Protein AF-A0A958T3B4-F1 (afdb_monomer)

Radius of gyration: 17.64 Å; Cα contacts (8 Å, |Δi|>4): 161; chains: 1; bounding box: 42×28×46 Å

Nearest PDB structures (foldseek):
  5lkz-assembly1_A  TM=3.189E-01  e=5.034E+00  Homo sapiens
  8ham-assembly1_K  TM=3.414E-01  e=8.462E+00  Homo sapiens
  6gyr-assembly1_C-2  TM=3.351E-01  e=8.965E+00  Homo sapiens

Secondary structure (DSSP, 8-state):
----EEEEEEEETT-EEEPP-STTHHHHGGGTSS-SSEEE--EEEEEEEETTT--EEEEEEE--SS-TT--EEE-TTT-GGG--S----EETTEETTHHHHHH-

Mean predicted aligned error: 4.42 Å

pLDDT: mean 92.38, std 4.84, range [61.72, 97.94]

Structure (mmCIF, N/CA/C/O backbone):
data_AF-A0A958T3B4-F1
#
_entry.id   AF-A0A958T3B4-F1
#
loop_
_atom_site.group_PDB
_atom_site.id
_atom_site.type_symbol
_atom_site.label_atom_id
_atom_site.label_alt_id
_atom_site.label_comp_id
_atom_site.label_asym_id
_atom_site.label_entity_id
_atom_site.label_seq_id
_atom_site.pdbx_PDB_ins_code
_atom_site.Cartn_x
_atom_site.Cartn_y
_atom_site.Cartn_z
_atom_site.occupancy
_atom_site.B_iso_or_equiv
_atom_site.auth_seq_id
_atom_site.auth_comp_id
_atom_site.auth_asym_id
_atom_site.auth_atom_id
_atom_site.pdbx_PDB_model_num
ATOM 1 N N . MET A 1 1 ? -12.052 -18.131 15.755 1.00 61.72 1 MET A N 1
ATOM 2 C CA . MET A 1 1 ? -11.225 -16.903 15.765 1.00 61.72 1 MET A CA 1
ATOM 3 C C . MET A 1 1 ? -12.097 -15.756 15.284 1.00 61.72 1 MET A C 1
ATOM 5 O O . MET A 1 1 ? -12.763 -15.930 14.270 1.00 61.72 1 MET A O 1
ATOM 9 N N . ASN A 1 2 ? -12.150 -14.638 16.010 1.00 83.81 2 ASN A N 1
ATOM 10 C CA . ASN A 1 2 ? -12.914 -13.464 15.578 1.00 83.81 2 ASN A CA 1
ATOM 11 C C . ASN A 1 2 ? -12.119 -12.697 14.517 1.00 83.81 2 ASN A C 1
ATOM 13 O O . ASN A 1 2 ? -10.912 -12.522 14.660 1.00 83.81 2 ASN A O 1
ATOM 17 N N . ASN A 1 3 ? -12.787 -12.243 13.458 1.00 87.75 3 ASN A N 1
ATOM 18 C CA . ASN A 1 3 ? -12.158 -11.413 12.437 1.00 87.75 3 ASN A CA 1
ATOM 19 C C . ASN A 1 3 ? -12.047 -9.966 12.952 1.00 87.75 3 ASN A C 1
ATOM 21 O O . ASN A 1 3 ? -13.048 -9.245 12.950 1.00 87.75 3 ASN A O 1
ATOM 25 N N . THR A 1 4 ? -10.843 -9.555 13.352 1.00 93.75 4 THR A N 1
ATOM 26 C CA . THR A 1 4 ? -10.540 -8.255 13.976 1.00 93.75 4 THR A CA 1
ATOM 27 C C . THR A 1 4 ? -10.130 -7.153 12.997 1.00 93.75 4 THR A C 1
ATOM 29 O O . THR A 1 4 ? -10.052 -6.000 13.409 1.00 93.75 4 THR A O 1
ATOM 32 N N . GLY A 1 5 ? -9.908 -7.463 11.715 1.00 94.56 5 GLY A N 1
ATOM 33 C CA . GLY A 1 5 ? -9.339 -6.513 10.754 1.00 94.56 5 GLY A CA 1
ATOM 34 C C . GLY A 1 5 ? -10.028 -6.507 9.391 1.00 94.56 5 GLY A C 1
ATOM 35 O O . GLY A 1 5 ? -10.725 -7.449 9.012 1.00 94.56 5 GLY A O 1
ATOM 36 N N . ILE A 1 6 ? -9.850 -5.422 8.649 1.00 95.81 6 ILE A N 1
ATOM 37 C CA . ILE A 1 6 ? -10.228 -5.301 7.238 1.00 95.81 6 ILE A CA 1
ATOM 38 C C . ILE A 1 6 ? -8.956 -4.980 6.454 1.00 95.81 6 ILE A C 1
ATOM 40 O O . ILE A 1 6 ? -8.131 -4.200 6.918 1.00 95.81 6 ILE A O 1
ATOM 44 N N . ILE A 1 7 ? -8.794 -5.583 5.277 1.00 96.44 7 ILE A N 1
ATOM 45 C CA . ILE A 1 7 ? -7.728 -5.228 4.337 1.00 96.44 7 ILE A CA 1
ATOM 46 C C . ILE A 1 7 ? -8.384 -4.562 3.136 1.00 96.44 7 ILE A C 1
ATOM 48 O O . ILE A 1 7 ? -9.203 -5.181 2.457 1.00 96.44 7 ILE A O 1
ATOM 52 N N . LEU A 1 8 ? -8.018 -3.313 2.875 1.00 96.06 8 LEU A N 1
ATOM 53 C CA . LEU A 1 8 ? -8.379 -2.605 1.658 1.00 96.06 8 LEU A CA 1
ATOM 54 C C . LEU A 1 8 ? -7.218 -2.715 0.666 1.00 96.06 8 LEU A C 1
ATOM 56 O O . LEU A 1 8 ? -6.129 -2.197 0.906 1.00 96.06 8 LEU A O 1
ATOM 60 N N . THR A 1 9 ? -7.447 -3.417 -0.441 1.00 96.69 9 THR A N 1
ATOM 61 C CA . THR A 1 9 ? -6.465 -3.574 -1.519 1.00 96.69 9 THR A CA 1
ATOM 62 C C . THR A 1 9 ? -6.558 -2.400 -2.486 1.00 96.69 9 THR A C 1
ATOM 64 O O . THR A 1 9 ? -7.603 -2.195 -3.106 1.00 96.69 9 THR A O 1
ATOM 67 N N . LEU A 1 10 ? -5.467 -1.661 -2.647 1.00 96.00 10 LEU A N 1
ATOM 68 C CA . LEU A 1 10 ? -5.346 -0.552 -3.586 1.00 96.00 10 LEU A CA 1
ATOM 69 C C . LEU A 1 10 ? -4.489 -0.979 -4.778 1.00 96.00 10 LEU A C 1
ATOM 71 O O . LEU A 1 10 ? -3.452 -1.625 -4.612 1.00 96.00 10 LEU A O 1
ATOM 75 N N . ALA A 1 11 ? -4.915 -0.601 -5.980 1.00 95.75 11 ALA A N 1
ATOM 76 C CA . ALA A 1 11 ? -4.191 -0.866 -7.214 1.00 95.75 11 ALA A CA 1
ATOM 77 C C . ALA A 1 11 ? -4.105 0.405 -8.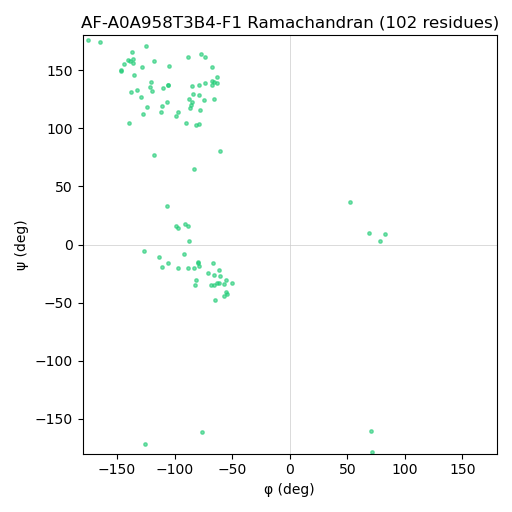060 1.00 95.75 11 ALA A C 1
ATOM 79 O O . ALA A 1 11 ? -5.105 1.078 -8.303 1.00 95.75 11 ALA A O 1
ATOM 80 N N . TYR A 1 12 ? -2.905 0.686 -8.553 1.00 94.69 12 TYR A N 1
ATOM 81 C CA . TYR A 1 12 ? -2.588 1.808 -9.428 1.00 94.69 12 TYR A CA 1
ATOM 82 C C . TYR A 1 12 ? -2.092 1.243 -10.766 1.00 94.69 12 TYR A C 1
ATOM 84 O O . TYR A 1 12 ? -0.885 1.185 -10.995 1.00 94.69 12 TYR A O 1
ATOM 92 N N . PRO A 1 13 ? -2.985 0.745 -11.642 1.00 93.44 13 PRO A N 1
ATOM 93 C CA . PRO A 1 13 ? -2.601 -0.030 -12.830 1.00 93.44 13 PRO A CA 1
ATOM 94 C C . PRO A 1 13 ? -1.819 0.785 -13.870 1.00 93.44 13 PRO A C 1
ATOM 96 O O . PRO A 1 13 ? -1.009 0.236 -14.616 1.00 93.44 13 PRO A O 1
ATOM 99 N N . GLU A 1 14 ? -2.022 2.101 -13.897 1.00 92.81 14 GLU A N 1
ATOM 100 C CA . GLU A 1 14 ? -1.394 3.000 -14.869 1.00 92.81 14 GLU A CA 1
ATOM 101 C C . GLU A 1 14 ? -0.011 3.515 -14.436 1.00 92.81 14 GLU A C 1
ATOM 103 O O . GLU A 1 14 ? 0.614 4.292 -15.158 1.00 92.81 14 GLU A O 1
ATOM 108 N N . THR A 1 15 ? 0.512 3.063 -13.292 1.00 92.56 15 THR A N 1
ATOM 109 C CA . THR A 1 15 ? 1.835 3.481 -12.815 1.00 92.56 15 THR A CA 1
ATOM 110 C C . THR A 1 15 ? 2.944 2.994 -13.749 1.00 92.56 15 THR A C 1
ATOM 112 O O . THR A 1 15 ? 3.090 1.799 -14.039 1.00 92.56 15 THR A O 1
ATOM 115 N N . ILE A 1 16 ? 3.757 3.949 -14.203 1.00 91.50 16 ILE A N 1
ATOM 116 C CA . ILE A 1 16 ? 4.971 3.708 -14.978 1.00 91.50 16 ILE A CA 1
ATOM 117 C C . ILE A 1 16 ? 6.127 3.502 -14.002 1.00 91.50 16 ILE A C 1
ATOM 119 O O . ILE A 1 16 ? 6.409 4.359 -13.168 1.00 91.50 16 ILE A O 1
ATOM 123 N N . VAL A 1 17 ? 6.818 2.375 -14.137 1.00 89.56 17 VAL A N 1
ATOM 124 C CA . VAL A 1 17 ? 7.964 2.002 -13.304 1.00 89.56 17 VAL A CA 1
ATOM 125 C C . VAL A 1 17 ? 9.221 1.876 -14.154 1.00 89.56 17 VAL A C 1
ATOM 127 O O . VAL A 1 17 ? 9.152 1.657 -15.367 1.00 89.56 17 VAL A O 1
ATOM 130 N N . MET A 1 18 ? 10.385 1.990 -13.517 1.00 88.56 18 MET A N 1
ATOM 131 C CA . MET A 1 18 ? 11.649 1.673 -14.175 1.00 88.56 18 MET A CA 1
ATOM 132 C C . MET A 1 18 ? 11.735 0.176 -14.455 1.00 88.56 18 MET A C 1
ATOM 134 O O . MET A 1 18 ? 11.337 -0.648 -13.630 1.00 88.56 18 MET A O 1
ATOM 138 N N . VAL A 1 19 ? 12.273 -0.173 -15.622 1.00 87.62 19 VAL A N 1
ATOM 139 C CA . VAL A 1 19 ? 12.588 -1.569 -15.928 1.00 87.62 19 VAL A CA 1
ATOM 140 C C . VAL A 1 19 ? 13.646 -2.072 -14.949 1.00 87.62 19 VAL A C 1
ATOM 142 O O . VAL A 1 19 ? 14.543 -1.329 -14.543 1.00 87.62 19 VAL A O 1
ATOM 145 N N . ALA A 1 20 ? 13.546 -3.335 -14.560 1.00 83.75 20 ALA A N 1
ATOM 146 C CA . ALA A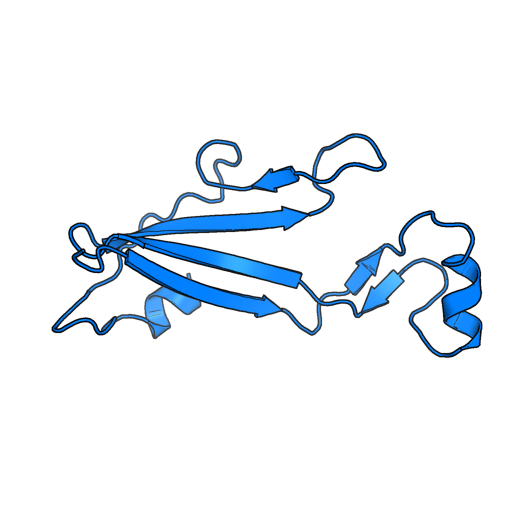 1 20 ? 14.534 -3.930 -13.680 1.00 83.75 20 ALA A CA 1
ATOM 147 C C . ALA A 1 20 ? 15.826 -4.276 -14.466 1.00 83.75 20 ALA A C 1
ATOM 149 O O . ALA A 1 20 ? 15.860 -4.191 -15.698 1.00 83.75 20 ALA A O 1
ATOM 150 N N . LYS A 1 21 ? 16.942 -4.517 -13.766 1.00 84.12 21 LYS A N 1
ATOM 151 C CA . LYS A 1 21 ? 18.290 -4.625 -14.372 1.00 84.12 21 LYS A CA 1
ATOM 152 C C . LYS A 1 21 ? 18.658 -6.042 -14.829 1.00 84.12 21 LYS A C 1
ATOM 154 O O . LYS A 1 21 ? 19.828 -6.339 -15.055 1.00 84.12 21 LYS A O 1
ATOM 159 N N . GLU A 1 22 ? 17.684 -6.932 -14.954 1.00 86.19 22 GLU A N 1
ATOM 160 C CA . GLU A 1 22 ? 17.894 -8.302 -15.405 1.00 86.19 22 GLU A CA 1
ATOM 161 C C . GLU A 1 22 ? 18.320 -8.333 -16.876 1.00 86.19 22 GLU A C 1
ATOM 163 O O . GLU A 1 22 ? 17.948 -7.479 -17.681 1.00 86.19 22 GLU A O 1
ATOM 168 N N . TRP A 1 23 ? 19.067 -9.370 -17.254 1.00 89.75 23 TRP A N 1
ATOM 169 C CA . TRP A 1 23 ? 19.612 -9.517 -18.606 1.00 89.75 23 TRP A CA 1
ATOM 170 C C . TRP A 1 23 ? 18.537 -9.465 -19.706 1.00 89.75 23 TRP A C 1
ATOM 172 O O . TRP A 1 23 ? 18.824 -9.008 -20.808 1.00 89.75 23 TRP A O 1
ATOM 182 N N . TYR A 1 24 ? 17.306 -9.908 -19.419 1.00 89.31 24 TYR A N 1
ATOM 183 C CA . TYR A 1 24 ? 16.206 -9.954 -20.386 1.00 89.31 24 TYR A CA 1
ATOM 184 C C . TYR A 1 24 ? 15.469 -8.613 -20.540 1.00 89.31 24 TYR A C 1
ATOM 186 O O . TYR A 1 24 ? 14.811 -8.379 -21.554 1.00 89.31 24 TYR A O 1
ATOM 194 N N . SER A 1 25 ? 15.582 -7.718 -19.557 1.00 88.75 25 SER A N 1
ATOM 195 C CA . SER A 1 25 ? 14.823 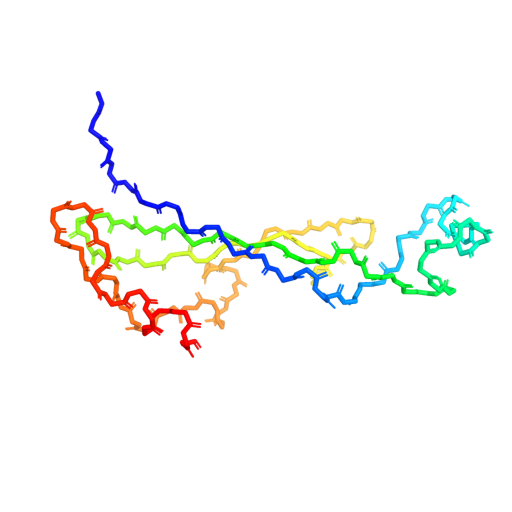-6.467 -19.475 1.00 88.75 25 SER A CA 1
ATOM 196 C C . SER A 1 25 ? 15.006 -5.548 -20.702 1.00 88.75 25 SER A C 1
ATOM 198 O O . SER A 1 25 ? 14.000 -5.125 -21.282 1.00 88.75 25 SER A O 1
ATOM 200 N N . PRO A 1 26 ? 16.232 -5.335 -21.237 1.00 89.38 26 PRO A N 1
ATOM 201 C CA . PRO A 1 26 ? 16.429 -4.556 -22.465 1.00 89.38 26 PRO A CA 1
ATOM 202 C C . PRO A 1 26 ? 15.750 -5.145 -23.709 1.00 89.38 26 PRO A C 1
ATOM 204 O O . PRO A 1 26 ? 15.514 -4.416 -24.680 1.00 89.38 26 PRO A O 1
ATOM 207 N N . TYR A 1 27 ? 15.455 -6.450 -23.700 1.00 92.56 27 TYR A N 1
ATOM 208 C CA . TYR A 1 27 ? 14.841 -7.152 -24.823 1.00 92.56 27 TYR A CA 1
ATOM 209 C C . TYR A 1 27 ? 13.308 -7.106 -24.793 1.00 92.56 27 TYR A C 1
ATOM 211 O O . TYR A 1 27 ? 12.678 -7.235 -25.843 1.00 92.56 27 TYR A O 1
ATOM 219 N N . MET A 1 28 ? 12.697 -6.846 -23.630 1.00 91.62 28 MET A N 1
ATOM 220 C CA . MET A 1 28 ? 11.236 -6.817 -23.454 1.00 91.62 28 MET A CA 1
ATOM 221 C C . MET A 1 28 ? 10.538 -5.816 -24.388 1.00 91.62 28 MET A C 1
ATOM 223 O O . MET A 1 28 ? 9.461 -6.091 -24.920 1.00 91.62 28 MET A O 1
ATOM 227 N N . ARG A 1 29 ? 11.195 -4.691 -24.690 1.00 91.88 29 ARG A N 1
ATOM 228 C CA . ARG A 1 29 ? 10.679 -3.688 -25.635 1.00 91.88 29 ARG A CA 1
ATOM 229 C C . ARG A 1 29 ? 10.473 -4.227 -27.056 1.00 91.88 29 ARG A C 1
ATOM 231 O O . ARG A 1 29 ? 9.630 -3.702 -27.775 1.00 91.88 29 ARG A O 1
ATOM 238 N N . TYR A 1 30 ? 11.230 -5.248 -27.474 1.00 94.31 30 TYR A N 1
ATOM 239 C CA . TYR A 1 30 ? 11.118 -5.833 -28.816 1.00 94.31 30 TYR A CA 1
ATOM 240 C C . TYR A 1 30 ? 9.931 -6.792 -28.947 1.00 94.31 30 TYR A C 1
ATOM 242 O O . TYR A 1 30 ? 9.480 -7.036 -30.060 1.00 94.31 30 TYR A O 1
ATOM 250 N N . VAL A 1 31 ? 9.386 -7.279 -27.827 1.00 93.81 31 VAL A N 1
ATOM 251 C CA . VAL A 1 31 ? 8.142 -8.069 -27.783 1.00 93.81 31 VAL A CA 1
ATOM 252 C C . VAL A 1 31 ? 6.924 -7.219 -27.394 1.00 93.81 31 VAL A C 1
ATOM 254 O O . VAL A 1 31 ? 5.880 -7.747 -27.029 1.00 93.81 31 VAL A O 1
ATOM 257 N N . GLY A 1 32 ? 7.050 -5.889 -27.463 1.00 91.00 32 GLY A N 1
ATOM 258 C CA . GLY A 1 32 ? 5.955 -4.950 -27.203 1.00 91.00 32 GLY A CA 1
ATOM 259 C C . GLY A 1 32 ? 5.712 -4.624 -25.727 1.00 91.00 32 GLY A C 1
ATOM 260 O O . GLY A 1 32 ? 4.733 -3.947 -25.418 1.00 91.00 32 GLY A O 1
ATOM 261 N N . ILE A 1 33 ? 6.590 -5.052 -24.812 1.00 90.75 33 ILE A N 1
ATOM 262 C CA . ILE A 1 33 ? 6.450 -4.769 -23.379 1.00 90.75 33 ILE A CA 1
ATOM 263 C C . ILE A 1 33 ? 7.346 -3.588 -22.994 1.00 90.75 33 ILE A C 1
ATOM 265 O O . ILE A 1 33 ? 8.572 -3.690 -22.957 1.00 90.75 33 ILE A O 1
ATOM 269 N N . GLY A 1 34 ? 6.716 -2.459 -22.668 1.00 89.25 34 GLY A N 1
ATOM 270 C CA . GLY A 1 34 ? 7.404 -1.267 -22.176 1.00 89.25 34 GLY A CA 1
ATOM 271 C C . GLY A 1 34 ? 8.252 -0.538 -23.224 1.00 89.25 34 GLY A C 1
ATOM 272 O O . GLY A 1 34 ? 8.055 -0.644 -24.435 1.00 89.25 34 GLY A O 1
ATOM 273 N N . LYS A 1 35 ? 9.179 0.282 -22.734 1.00 89.56 35 LYS A N 1
ATOM 274 C CA . LYS A 1 35 ? 10.139 1.086 -23.501 1.00 89.56 35 LYS A CA 1
ATOM 275 C C . LYS A 1 35 ? 11.557 0.777 -23.015 1.00 89.56 35 LYS A C 1
ATOM 277 O O . LYS A 1 35 ? 11.777 -0.142 -22.241 1.00 89.56 35 LYS A O 1
ATOM 282 N N . LYS A 1 36 ? 12.547 1.550 -23.480 1.00 88.62 36 LYS A N 1
ATOM 283 C CA . LYS A 1 36 ? 13.970 1.319 -23.171 1.00 88.62 36 LYS A CA 1
ATOM 284 C C . LYS A 1 36 ? 14.267 1.246 -21.664 1.00 88.62 36 LYS A C 1
ATOM 286 O O . LYS A 1 36 ? 15.038 0.388 -21.268 1.00 88.62 36 LYS A O 1
ATOM 291 N N . ASN A 1 37 ? 13.674 2.138 -20.866 1.00 88.75 37 ASN A N 1
ATOM 292 C CA . ASN A 1 37 ? 14.004 2.292 -19.442 1.00 88.75 37 ASN A CA 1
ATOM 293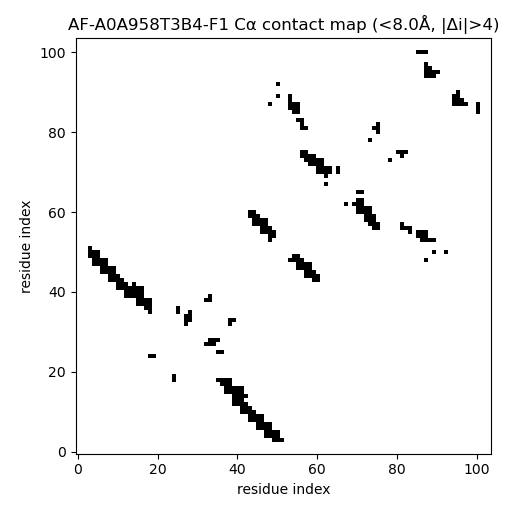 C C . ASN A 1 37 ? 12.785 2.201 -18.509 1.00 88.75 37 ASN A C 1
ATOM 295 O O . ASN A 1 37 ? 12.943 2.263 -17.295 1.00 88.75 37 ASN A O 1
ATOM 299 N N . TYR A 1 38 ? 11.571 2.109 -19.050 1.00 90.94 38 TYR A N 1
ATOM 300 C CA . TYR A 1 38 ? 10.345 2.155 -18.259 1.00 90.94 38 TYR A CA 1
ATOM 301 C C . TYR A 1 38 ? 9.258 1.275 -18.870 1.00 90.94 38 TYR A C 1
ATOM 303 O O . TYR A 1 38 ? 9.203 1.107 -20.090 1.00 90.94 38 TYR A O 1
ATOM 311 N N . LEU A 1 39 ? 8.379 0.736 -18.031 1.00 91.81 39 LEU A N 1
ATOM 312 C CA . LEU A 1 39 ? 7.182 0.019 -18.456 1.00 91.81 39 LEU A CA 1
ATOM 313 C C . LEU A 1 39 ? 5.989 0.384 -17.572 1.00 91.81 39 LEU A C 1
ATOM 315 O O . LEU A 1 39 ? 6.156 0.810 -16.433 1.00 91.81 39 LEU A O 1
ATOM 319 N N . ARG A 1 40 ? 4.778 0.190 -18.091 1.00 92.00 40 ARG A N 1
ATOM 320 C CA . ARG A 1 40 ? 3.565 0.228 -17.274 1.00 92.00 40 ARG A CA 1
ATOM 321 C C . ARG A 1 40 ? 3.418 -1.130 -16.588 1.00 92.00 40 ARG A C 1
ATOM 323 O O . ARG A 1 40 ? 3.047 -2.095 -17.250 1.00 92.00 40 ARG A O 1
ATOM 330 N N . ALA A 1 41 ? 3.763 -1.198 -15.305 1.00 90.44 41 ALA A N 1
ATOM 331 C CA . ALA A 1 41 ? 3.628 -2.409 -14.482 1.00 90.44 41 ALA A CA 1
ATOM 332 C C . ALA A 1 41 ? 2.584 -2.253 -13.369 1.00 90.44 41 ALA A C 1
ATOM 334 O O . ALA A 1 41 ? 2.221 -3.233 -12.724 1.00 90.44 41 ALA A O 1
ATOM 335 N N . GLY A 1 42 ? 2.111 -1.025 -13.153 1.00 94.06 42 GLY A N 1
ATOM 336 C CA . GLY A 1 42 ? 1.254 -0.685 -12.038 1.00 94.06 42 GLY A CA 1
ATOM 337 C C . GLY A 1 42 ? 1.987 -0.684 -10.694 1.00 94.06 42 GLY A C 1
ATOM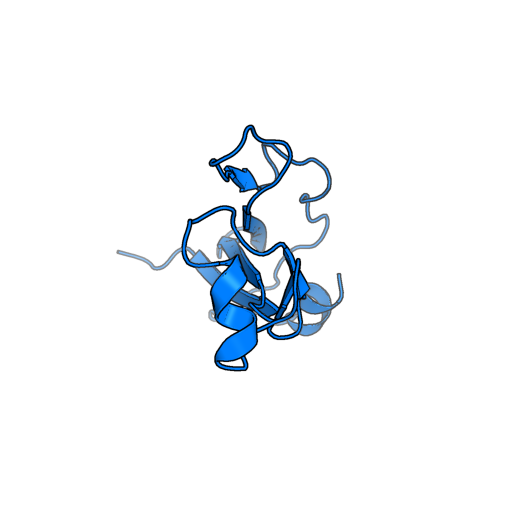 338 O O . GLY A 1 42 ? 3.197 -0.893 -10.611 1.00 94.06 42 GLY A O 1
ATOM 339 N N . HIS A 1 43 ? 1.231 -0.408 -9.638 1.00 95.00 43 HIS A N 1
ATOM 340 C CA . HIS A 1 43 ? 1.662 -0.518 -8.245 1.00 95.00 43 HIS A CA 1
ATOM 341 C C . HIS A 1 43 ? 0.495 -1.009 -7.393 1.00 95.00 43 HIS A C 1
ATOM 343 O O . HIS A 1 43 ? -0.664 -0.820 -7.770 1.00 95.00 43 HIS A O 1
ATOM 349 N N . ALA A 1 44 ? 0.787 -1.628 -6.257 1.00 95.94 44 ALA A N 1
ATOM 350 C CA . ALA A 1 44 ? -0.229 -2.111 -5.335 1.00 95.94 44 ALA A CA 1
ATOM 351 C C . ALA A 1 44 ? 0.137 -1.748 -3.900 1.00 95.94 44 ALA A C 1
ATOM 353 O O . ALA A 1 44 ? 1.309 -1.754 -3.523 1.00 95.94 44 ALA A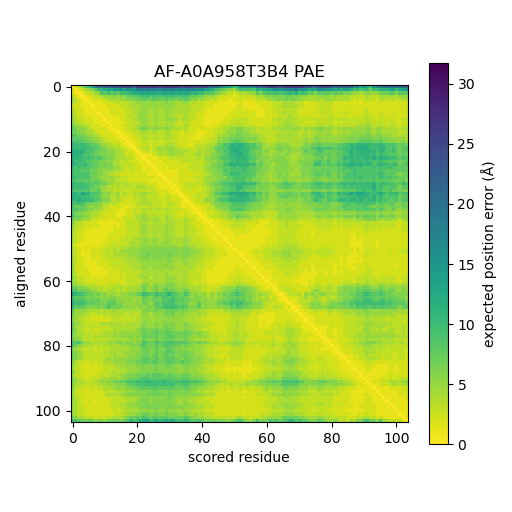 O 1
ATOM 354 N N . ALA A 1 45 ? -0.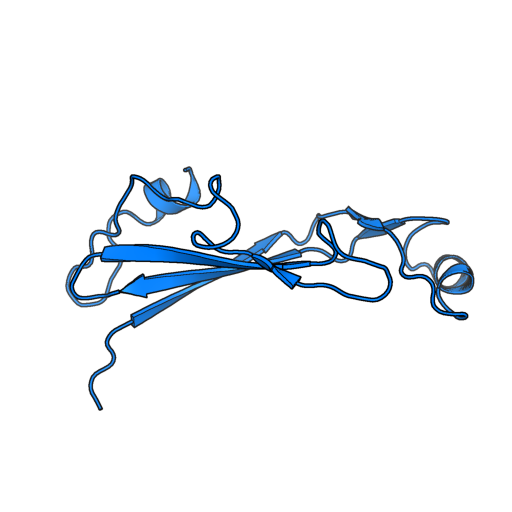890 -1.471 -3.109 1.00 96.44 45 ALA A N 1
ATOM 355 C CA . ALA A 1 45 ? -0.766 -1.182 -1.695 1.00 96.44 45 ALA A CA 1
ATOM 356 C C . ALA A 1 45 ? -1.906 -1.831 -0.915 1.00 96.44 45 ALA A C 1
ATOM 358 O O . ALA A 1 45 ? -2.962 -2.155 -1.462 1.00 96.44 45 ALA A O 1
ATOM 359 N N . LEU A 1 46 ? -1.685 -2.024 0.374 1.00 97.56 46 LEU A N 1
ATOM 360 C CA . LEU A 1 46 ? -2.650 -2.566 1.312 1.00 97.56 46 LEU A CA 1
ATOM 361 C C . LEU A 1 46 ? -2.863 -1.550 2.421 1.00 97.56 46 LEU A C 1
ATOM 363 O O . LEU A 1 46 ? -1.902 -1.022 2.969 1.00 97.56 46 LEU A O 1
ATOM 367 N N . VAL A 1 47 ? -4.118 -1.324 2.785 1.00 97.12 47 VAL A N 1
ATOM 368 C CA . VAL A 1 47 ? -4.459 -0.597 4.005 1.00 97.12 47 VAL A CA 1
ATOM 369 C C . VAL A 1 47 ? -5.094 -1.578 4.977 1.00 97.12 47 VAL A C 1
ATOM 371 O O . VAL A 1 47 ? -6.161 -2.133 4.708 1.00 97.12 47 VAL A O 1
ATOM 374 N N . LEU A 1 48 ? -4.409 -1.824 6.089 1.00 96.62 48 LEU A N 1
ATOM 375 C CA . LEU A 1 48 ? -4.912 -2.615 7.203 1.00 96.62 48 LEU A CA 1
ATOM 376 C C . LEU A 1 48 ? -5.750 -1.707 8.097 1.00 96.62 48 LEU A C 1
ATOM 378 O O . LEU A 1 48 ? -5.313 -0.621 8.466 1.00 96.62 48 LEU A O 1
ATOM 382 N N . ILE A 1 49 ? -6.961 -2.142 8.427 1.00 97.06 49 ILE A N 1
ATOM 383 C CA . ILE A 1 49 ? -7.898 -1.376 9.243 1.00 97.06 49 ILE A CA 1
ATOM 384 C C . ILE A 1 49 ? -8.300 -2.221 10.444 1.00 97.06 49 ILE A C 1
ATOM 386 O O . ILE A 1 49 ? -8.905 -3.287 10.295 1.00 97.06 49 ILE A O 1
ATOM 390 N N . ASP A 1 50 ? -7.992 -1.732 11.638 1.00 96.25 50 ASP A N 1
ATOM 391 C CA . ASP A 1 50 ? -8.423 -2.351 12.888 1.00 96.25 50 ASP A CA 1
ATOM 392 C C . ASP A 1 50 ? -9.918 -2.072 13.128 1.00 96.25 50 ASP A C 1
ATOM 394 O O . ASP A 1 50 ? -10.357 -0.919 13.149 1.00 96.25 50 ASP A O 1
ATOM 398 N N . LYS A 1 51 ? -10.729 -3.124 13.312 1.00 95.44 51 LYS A N 1
ATOM 399 C CA . LYS A 1 51 ? -12.190 -2.974 13.443 1.00 95.44 51 LYS A CA 1
ATOM 400 C C . LYS A 1 51 ? -12.639 -2.334 14.752 1.00 95.44 51 LYS A C 1
ATOM 402 O O . LYS A 1 51 ? -13.745 -1.804 14.797 1.00 95.44 51 LYS A O 1
ATOM 407 N N . ALA A 1 52 ? -11.838 -2.431 15.811 1.00 94.31 52 ALA A N 1
ATOM 408 C CA . ALA A 1 52 ? -12.194 -1.907 17.124 1.00 94.31 52 ALA A CA 1
ATOM 409 C C . ALA A 1 52 ? -11.897 -0.405 17.230 1.00 94.31 52 ALA A C 1
ATOM 411 O O . ALA A 1 52 ? -12.631 0.331 17.885 1.00 94.31 52 ALA A O 1
ATOM 412 N N . THR A 1 53 ? -10.827 0.048 16.581 1.00 96.06 53 THR A N 1
ATOM 413 C CA . THR A 1 53 ? -10.298 1.410 16.716 1.00 96.06 53 THR A CA 1
ATOM 414 C C . THR A 1 53 ? -10.484 2.271 15.468 1.00 96.06 53 THR A C 1
ATOM 416 O O . THR A 1 53 ? -10.384 3.497 15.565 1.00 96.06 53 THR A O 1
ATOM 419 N N . GLY A 1 54 ? -10.721 1.653 14.306 1.00 96.38 54 GLY A N 1
ATOM 420 C CA . GLY A 1 54 ? -10.780 2.323 13.007 1.00 96.38 54 GLY A CA 1
ATOM 421 C C . GLY A 1 54 ? -9.427 2.852 12.520 1.00 96.38 54 GLY A C 1
ATOM 422 O O . GLY A 1 54 ? -9.392 3.623 11.562 1.00 96.38 54 GLY A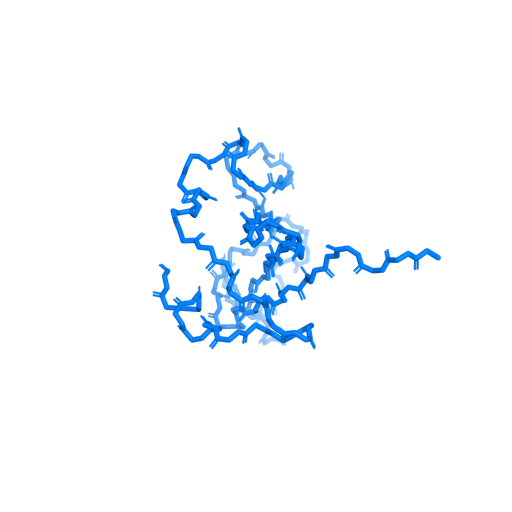 O 1
ATOM 423 N N . VAL A 1 55 ? -8.321 2.499 13.185 1.00 97.00 55 VAL A N 1
ATOM 424 C CA . VAL A 1 55 ? -6.967 2.923 12.799 1.00 97.00 55 VAL A CA 1
ATOM 425 C C . VAL A 1 55 ? -6.580 2.276 11.473 1.00 97.00 55 VAL A C 1
ATOM 427 O O . VAL A 1 55 ? -6.837 1.089 11.271 1.00 97.00 55 VAL A O 1
ATOM 430 N N . LEU A 1 56 ? -5.964 3.069 10.593 1.00 97.12 56 LEU A N 1
ATOM 431 C CA . LEU A 1 56 ? -5.467 2.641 9.290 1.00 97.12 56 LEU A CA 1
ATOM 432 C C . LEU A 1 56 ? -3.940 2.536 9.302 1.00 97.12 56 LEU A C 1
ATOM 434 O O . LEU A 1 56 ? -3.255 3.443 9.780 1.00 97.12 56 LEU A O 1
ATOM 438 N N . GLU A 1 57 ? -3.417 1.470 8.707 1.00 96.06 57 GLU A N 1
ATOM 439 C CA . GLU A 1 57 ? -1.992 1.270 8.458 1.00 96.06 57 GLU A CA 1
ATOM 440 C C . GLU A 1 57 ? -1.780 0.944 6.980 1.00 96.06 57 GLU A C 1
ATOM 442 O O . GLU A 1 57 ? -2.220 -0.094 6.485 1.00 96.06 57 GLU A O 1
ATOM 447 N N . TYR A 1 58 ? -1.138 1.860 6.254 1.00 96.81 58 TYR A N 1
ATOM 448 C CA . TYR A 1 58 ? -0.789 1.654 4.852 1.00 96.81 58 TYR A CA 1
ATOM 449 C C . TYR A 1 58 ? 0.533 0.911 4.736 1.00 96.81 58 TYR A C 1
ATOM 451 O O . TYR A 1 58 ? 1.518 1.267 5.389 1.00 96.81 58 TYR A O 1
ATOM 459 N N . HIS A 1 59 ? 0.559 -0.056 3.828 1.00 96.75 59 HIS A N 1
ATOM 460 C CA . HIS A 1 59 ? 1.738 -0.810 3.461 1.00 96.75 59 HIS A CA 1
ATOM 461 C C . HIS A 1 59 ? 1.817 -1.006 1.956 1.00 96.75 59 HIS A C 1
ATOM 463 O O . HIS A 1 59 ? 0.883 -1.492 1.321 1.00 96.75 59 HIS A O 1
ATOM 469 N N . ASP A 1 60 ? 2.977 -0.712 1.388 1.00 95.94 60 ASP A N 1
ATOM 470 C CA . ASP A 1 60 ? 3.326 -1.140 0.043 1.00 95.94 60 ASP A CA 1
ATOM 471 C C . ASP A 1 60 ? 4.767 -1.634 -0.011 1.00 95.94 60 ASP A C 1
ATOM 473 O O . ASP A 1 60 ? 5.549 -1.446 0.923 1.00 95.94 60 ASP A O 1
ATOM 477 N N . PHE A 1 61 ? 5.106 -2.325 -1.095 1.00 94.94 61 PHE A N 1
ATOM 478 C CA . PHE A 1 61 ? 6.454 -2.815 -1.333 1.00 94.94 61 PHE A CA 1
ATOM 479 C C . PHE A 1 61 ? 6.991 -2.218 -2.623 1.00 94.94 61 PHE A C 1
ATOM 481 O O . PHE A 1 61 ? 6.333 -2.259 -3.661 1.00 94.94 61 PHE A O 1
ATOM 488 N N . GLY A 1 62 ? 8.213 -1.702 -2.575 1.00 91.25 62 GLY A N 1
ATOM 489 C CA . GLY A 1 62 ? 8.825 -1.092 -3.742 1.00 91.25 62 GLY A CA 1
ATOM 490 C C . GLY A 1 62 ? 10.323 -0.887 -3.600 1.00 91.25 62 GLY A C 1
ATOM 491 O O . GLY A 1 62 ? 10.924 -1.114 -2.547 1.00 91.25 62 GLY A O 1
ATOM 492 N N . ARG A 1 63 ? 10.933 -0.433 -4.695 1.00 87.81 63 ARG A N 1
ATOM 493 C CA . ARG A 1 63 ? 12.347 -0.041 -4.768 1.00 87.81 63 ARG A CA 1
ATOM 494 C C . ARG A 1 63 ? 12.508 1.394 -4.262 1.00 87.81 63 ARG A C 1
ATOM 496 O O . ARG A 1 63 ? 12.787 2.308 -5.033 1.00 87.81 63 ARG A O 1
ATOM 503 N N . TYR A 1 64 ? 12.227 1.592 -2.978 1.00 87.69 64 TYR A N 1
ATOM 504 C CA . TYR A 1 64 ? 12.398 2.878 -2.300 1.00 87.69 64 TYR A CA 1
ATOM 505 C C . TYR A 1 64 ? 13.877 3.133 -1.996 1.00 87.69 64 TYR A C 1
ATOM 507 O O . TYR A 1 64 ? 14.727 2.524 -2.633 1.00 87.69 64 TYR A O 1
ATOM 515 N N . ILE A 1 65 ? 14.209 4.041 -1.070 1.00 86.81 65 ILE A N 1
ATOM 516 C CA . ILE A 1 65 ? 15.596 4.365 -0.679 1.00 86.81 65 ILE A CA 1
ATOM 517 C C . ILE A 1 65 ? 16.294 3.107 -0.109 1.00 86.81 65 ILE A C 1
ATOM 519 O O . ILE A 1 65 ? 16.348 2.895 1.098 1.00 86.81 65 ILE A O 1
ATOM 523 N N . THR A 1 66 ? 16.764 2.234 -0.999 1.00 88.31 66 THR A N 1
ATOM 524 C CA . THR A 1 66 ? 17.342 0.909 -0.752 1.00 88.31 66 THR A CA 1
ATOM 525 C C . THR A 1 66 ? 18.422 0.641 -1.793 1.00 88.31 66 THR A C 1
ATOM 527 O O . THR A 1 66 ? 18.308 1.091 -2.934 1.00 88.31 66 THR A O 1
ATOM 530 N N . SER A 1 67 ? 19.454 -0.123 -1.437 1.00 88.44 67 SER A N 1
ATOM 531 C CA . SER A 1 67 ? 20.461 -0.561 -2.406 1.00 88.44 67 SER A CA 1
ATOM 532 C C . SER A 1 67 ? 19.848 -1.498 -3.443 1.00 88.44 67 SER A C 1
ATOM 534 O O . SER A 1 67 ? 19.058 -2.383 -3.111 1.00 88.44 67 SER A O 1
ATOM 536 N N . GLU A 1 68 ? 20.236 -1.344 -4.706 1.00 82.12 68 GLU A N 1
ATOM 537 C CA . GLU A 1 68 ? 19.906 -2.349 -5.712 1.00 82.12 68 GLU A CA 1
ATOM 538 C C . GLU A 1 68 ? 20.576 -3.690 -5.356 1.00 82.12 68 GLU A C 1
ATOM 540 O O . GLU A 1 68 ? 21.735 -3.692 -4.932 1.00 82.12 68 GLU A O 1
ATOM 545 N N . PRO A 1 69 ? 19.883 -4.833 -5.520 1.00 82.62 69 PRO A N 1
ATOM 546 C CA . PRO A 1 69 ? 18.603 -5.020 -6.213 1.00 82.62 69 PRO A CA 1
ATOM 547 C C . PRO A 1 69 ? 17.367 -5.022 -5.292 1.00 82.62 69 PRO A C 1
ATOM 549 O O . PRO A 1 69 ? 16.298 -5.455 -5.724 1.00 82.62 69 PRO A O 1
ATOM 552 N N . ASN A 1 70 ? 17.499 -4.579 -4.043 1.00 88.50 70 ASN A N 1
ATOM 553 C CA . ASN A 1 70 ? 16.491 -4.773 -3.007 1.00 88.50 70 ASN A CA 1
ATOM 554 C C . ASN A 1 70 ? 15.257 -3.881 -3.199 1.00 88.50 70 ASN A C 1
ATOM 556 O O . ASN A 1 70 ? 15.275 -2.873 -3.908 1.00 88.50 70 ASN A O 1
ATOM 560 N N . GLY A 1 71 ? 14.176 -4.283 -2.540 1.00 91.06 71 GLY A N 1
ATOM 561 C CA . GLY A 1 71 ? 13.045 -3.423 -2.222 1.00 91.06 71 GLY A CA 1
ATOM 562 C C . GLY A 1 71 ? 12.789 -3.468 -0.720 1.00 91.06 71 GLY A C 1
ATOM 563 O O . GLY A 1 71 ? 13.371 -4.292 -0.009 1.00 91.06 71 GLY A O 1
ATOM 564 N N . ARG A 1 72 ? 11.917 -2.592 -0.231 1.00 94.75 72 ARG A N 1
ATOM 565 C CA . ARG A 1 72 ? 11.461 -2.610 1.161 1.00 94.75 72 ARG A CA 1
ATOM 566 C C . ARG A 1 72 ? 9.961 -2.398 1.243 1.00 94.75 72 ARG A C 1
ATOM 568 O O . ARG A 1 72 ? 9.366 -1.786 0.355 1.00 94.75 72 ARG A O 1
ATOM 575 N N . VAL A 1 73 ? 9.392 -2.880 2.340 1.00 95.19 73 VAL A N 1
ATOM 576 C CA . VAL A 1 73 ? 8.053 -2.484 2.769 1.00 95.19 73 VAL A CA 1
ATOM 577 C C . VAL A 1 73 ? 8.133 -1.062 3.321 1.00 95.19 73 VAL A C 1
ATOM 579 O O . VAL A 1 73 ? 9.097 -0.713 4.012 1.00 95.19 73 VAL A O 1
ATOM 582 N N . ARG A 1 74 ? 7.141 -0.241 2.994 1.00 95.12 74 ARG A N 1
ATOM 583 C CA . ARG A 1 74 ? 6.895 1.038 3.661 1.00 95.12 74 ARG A CA 1
ATOM 584 C C . ARG A 1 74 ? 5.702 0.925 4.586 1.00 95.12 74 ARG A C 1
ATOM 586 O O . ARG A 1 74 ? 4.811 0.106 4.376 1.00 95.12 74 ARG A O 1
ATOM 593 N N . GLY A 1 75 ? 5.691 1.768 5.602 1.00 95.25 75 GLY A N 1
ATOM 594 C CA . GLY A 1 75 ? 4.564 1.959 6.499 1.00 95.25 75 GLY A CA 1
ATOM 595 C C . GLY A 1 75 ? 4.863 3.086 7.473 1.00 95.25 75 GLY A C 1
ATOM 596 O O . GLY A 1 75 ? 5.973 3.616 7.487 1.00 95.25 75 GLY A O 1
ATOM 597 N N . ARG A 1 76 ? 3.884 3.433 8.310 1.00 94.38 76 ARG A N 1
ATOM 598 C CA . ARG A 1 76 ? 3.982 4.553 9.262 1.00 94.38 76 ARG A CA 1
ATOM 599 C C . ARG A 1 76 ? 5.252 4.534 10.127 1.00 94.38 76 ARG A C 1
ATOM 601 O O . ARG A 1 76 ? 5.748 5.591 10.494 1.00 94.38 76 ARG A O 1
ATOM 608 N N . GLU A 1 77 ? 5.760 3.354 10.484 1.00 92.31 77 GLU A N 1
ATOM 609 C CA . GLU A 1 77 ? 6.950 3.227 11.339 1.00 92.31 77 GLU A CA 1
ATOM 610 C C . GLU A 1 77 ? 8.240 3.696 10.656 1.00 92.31 77 GLU A C 1
ATOM 612 O O . GLU A 1 77 ? 9.123 4.242 11.314 1.00 92.31 77 GLU A O 1
ATOM 617 N N . THR A 1 78 ? 8.355 3.485 9.344 1.00 92.81 78 THR A N 1
ATOM 618 C CA . THR A 1 78 ? 9.567 3.791 8.569 1.00 92.81 78 THR A CA 1
ATOM 619 C C . THR A 1 78 ? 9.426 5.035 7.699 1.00 92.81 78 THR A C 1
ATOM 621 O O . THR A 1 78 ? 10.430 5.555 7.216 1.00 92.81 78 THR A O 1
ATOM 624 N N . ASP A 1 79 ? 8.197 5.503 7.479 1.00 94.31 79 ASP A N 1
ATOM 625 C CA . ASP A 1 79 ? 7.850 6.568 6.543 1.00 94.31 79 ASP A CA 1
ATOM 626 C C . ASP A 1 79 ? 6.791 7.476 7.189 1.00 94.31 79 ASP A C 1
ATOM 628 O O . ASP A 1 79 ? 5.615 7.116 7.305 1.00 94.31 79 ASP A O 1
ATOM 632 N N . PHE A 1 80 ? 7.220 8.657 7.639 1.00 90.62 80 PHE A N 1
ATOM 633 C CA . PHE A 1 80 ? 6.397 9.595 8.413 1.00 90.62 80 PHE A CA 1
ATOM 634 C C . PHE A 1 80 ? 5.166 10.089 7.637 1.00 90.62 80 PHE A C 1
ATOM 636 O O . PHE A 1 80 ? 4.101 10.306 8.210 1.00 90.62 80 PHE A O 1
ATOM 643 N N . GLU A 1 81 ? 5.296 10.223 6.321 1.00 90.31 81 GLU A N 1
ATOM 644 C CA . GLU A 1 81 ? 4.240 10.636 5.401 1.00 90.31 81 GLU A CA 1
ATOM 645 C C . GLU A 1 81 ? 3.091 9.624 5.281 1.00 90.31 81 GLU A C 1
ATOM 647 O O . GLU A 1 81 ? 2.020 9.982 4.803 1.00 90.31 81 GLU A O 1
ATOM 652 N N . LEU A 1 82 ? 3.282 8.377 5.729 1.00 93.31 82 LEU A N 1
ATOM 653 C CA . LEU A 1 82 ? 2.262 7.321 5.680 1.00 93.31 82 LEU A CA 1
ATOM 654 C C . LEU A 1 82 ? 1.399 7.269 6.951 1.00 93.31 82 LEU A C 1
ATOM 656 O O . LEU A 1 82 ? 0.745 6.262 7.238 1.00 93.31 82 LEU A O 1
ATOM 660 N N . HIS A 1 83 ? 1.400 8.345 7.738 1.00 93.12 83 HIS A N 1
ATOM 661 C CA . HIS A 1 83 ? 0.524 8.498 8.889 1.00 93.12 83 HIS A CA 1
ATOM 662 C C . HIS A 1 83 ? -0.833 9.094 8.488 1.00 93.12 83 HIS A C 1
ATOM 664 O O . HIS A 1 83 ? -0.914 10.247 8.069 1.00 93.12 83 HIS A O 1
ATOM 670 N N . PHE A 1 84 ? -1.913 8.333 8.686 1.00 93.06 84 PHE A N 1
ATOM 671 C CA . PHE A 1 84 ? -3.279 8.819 8.482 1.00 93.06 84 PHE A CA 1
ATOM 672 C C . PHE A 1 84 ? -3.791 9.540 9.738 1.00 93.06 84 PHE A C 1
ATOM 674 O O . PHE A 1 84 ? -3.861 8.919 10.803 1.00 93.06 84 PHE A O 1
ATOM 681 N N . PRO A 1 85 ? -4.204 10.816 9.633 1.00 92.88 85 PRO A N 1
ATOM 682 C CA . PRO A 1 85 ? -4.908 11.518 10.702 1.00 92.88 85 PRO A CA 1
ATOM 683 C C . PRO A 1 85 ? -6.401 11.147 10.756 1.00 92.88 85 PRO A C 1
ATOM 685 O O . PRO A 1 85 ? -7.070 11.429 11.749 1.00 92.88 85 PRO A O 1
ATOM 688 N N . VAL A 1 86 ? -6.928 10.526 9.695 1.00 95.00 86 VAL A N 1
ATOM 689 C CA . VAL A 1 86 ? -8.320 10.069 9.580 1.00 95.00 86 VAL A CA 1
ATOM 690 C C . VAL A 1 86 ? -8.494 8.647 10.121 1.00 95.00 86 VAL A C 1
ATOM 692 O O . VAL A 1 86 ? -7.528 7.897 10.261 1.00 95.00 86 VAL A O 1
ATOM 695 N N . LYS A 1 87 ? -9.739 8.269 10.431 1.00 97.19 87 LYS A N 1
ATOM 696 C CA . LYS A 1 87 ? -10.113 6.925 10.898 1.00 97.19 87 LYS A CA 1
ATOM 697 C C . LYS A 1 87 ? -11.262 6.352 10.079 1.00 97.19 87 LYS A C 1
ATOM 699 O O . LYS A 1 87 ? -12.105 7.084 9.564 1.00 97.19 87 LYS A O 1
ATOM 704 N N . ALA A 1 88 ? -11.319 5.028 10.000 1.00 97.38 88 ALA A N 1
ATOM 705 C CA . ALA A 1 88 ? -12.432 4.319 9.396 1.00 97.38 88 ALA A CA 1
ATOM 706 C C . ALA A 1 88 ? -13.623 4.247 10.361 1.00 97.38 88 ALA A C 1
ATOM 708 O O . ALA A 1 88 ? -13.503 3.790 11.498 1.00 97.38 88 ALA A O 1
ATOM 709 N N . HIS A 1 89 ? -14.797 4.652 9.886 1.00 97.56 89 HIS A N 1
ATOM 710 C CA . HIS A 1 89 ? -16.063 4.491 10.591 1.00 97.56 89 HIS A CA 1
ATOM 711 C C . HIS A 1 89 ? -16.685 3.153 10.208 1.00 97.56 89 HIS A C 1
ATOM 713 O O . HIS A 1 89 ? -17.217 3.000 9.110 1.00 97.56 89 HIS A O 1
ATOM 719 N N . ILE A 1 90 ? -16.608 2.171 11.104 1.00 95.88 90 ILE A N 1
ATOM 720 C CA . ILE A 1 90 ? -17.074 0.809 10.836 1.00 95.88 90 ILE A CA 1
ATOM 721 C C . ILE A 1 90 ? -18.378 0.563 11.589 1.00 95.88 90 ILE A C 1
ATOM 723 O O . ILE A 1 90 ? -18.429 0.655 12.814 1.00 95.88 90 ILE A O 1
ATOM 727 N N . LYS A 1 91 ? -19.433 0.207 10.854 1.00 94.50 91 LYS A N 1
ATOM 728 C CA . LYS A 1 91 ? -20.726 -0.205 11.411 1.00 94.50 91 LYS A CA 1
ATOM 729 C C . LYS A 1 91 ? -21.137 -1.526 10.779 1.00 94.50 91 LYS A C 1
ATOM 731 O O . LYS A 1 91 ? -21.117 -1.645 9.558 1.00 94.50 91 LYS A O 1
ATOM 736 N N . GLU A 1 92 ? -21.457 -2.518 11.612 1.00 90.56 92 GLU A N 1
ATOM 737 C CA . GLU A 1 92 ? -21.893 -3.855 11.163 1.00 90.56 92 GLU A CA 1
ATOM 738 C C . GLU A 1 92 ? -20.914 -4.496 10.156 1.00 90.56 92 GLU A C 1
ATOM 740 O O . GLU A 1 92 ? -21.299 -5.149 9.193 1.00 90.56 92 GLU A O 1
ATOM 745 N N . 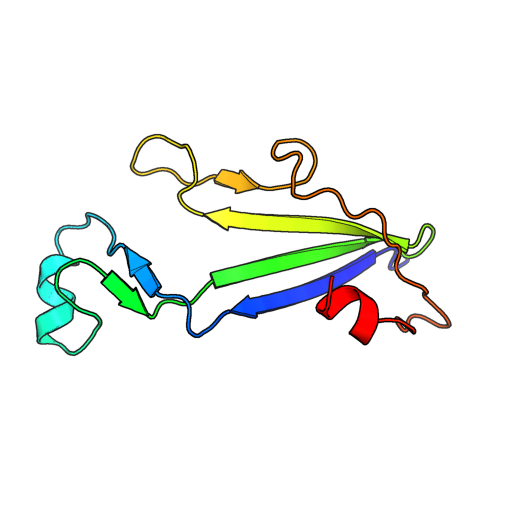GLY A 1 93 ? -19.610 -4.273 10.359 1.00 87.31 93 GLY A N 1
ATOM 746 C CA . GLY A 1 93 ? -18.557 -4.793 9.481 1.00 87.31 93 GLY A CA 1
ATOM 747 C C . GLY A 1 93 ? -18.355 -4.024 8.171 1.00 87.31 93 GLY A C 1
ATOM 748 O O . GLY A 1 93 ? -17.496 -4.415 7.387 1.00 87.31 93 GLY A O 1
ATOM 749 N N . THR A 1 94 ? -19.084 -2.927 7.950 1.00 93.00 94 THR A N 1
ATOM 750 C CA . THR A 1 94 ? -18.998 -2.098 6.739 1.00 93.00 94 THR A CA 1
ATOM 751 C C . THR A 1 94 ? -18.365 -0.741 7.039 1.00 93.00 94 THR A C 1
ATOM 753 O O . THR A 1 94 ? -18.738 -0.083 8.014 1.00 93.00 94 THR A O 1
ATOM 756 N N . ILE A 1 95 ? -17.435 -0.306 6.184 1.00 96.69 95 ILE A N 1
ATOM 757 C CA . ILE A 1 95 ? -16.802 1.018 6.249 1.00 96.69 95 ILE A CA 1
ATOM 758 C C . ILE A 1 95 ? -17.772 2.058 5.677 1.00 96.69 95 ILE A C 1
ATOM 760 O O . ILE A 1 95 ? -18.099 2.021 4.494 1.00 96.69 95 ILE A O 1
ATOM 764 N N . GLN A 1 96 ? -18.227 2.986 6.512 1.00 97.94 96 GLN A N 1
ATOM 765 C CA . GLN A 1 96 ? -19.227 3.997 6.158 1.00 97.94 96 GLN A CA 1
ATOM 766 C C . GLN A 1 96 ? -18.623 5.196 5.416 1.00 97.94 96 GLN A C 1
ATOM 768 O O . GLN A 1 96 ? -19.287 5.797 4.581 1.00 97.94 96 GLN A O 1
ATOM 773 N N . ASN A 1 97 ? -17.364 5.540 5.697 1.00 97.12 97 ASN A N 1
ATOM 774 C CA . ASN A 1 97 ? -16.669 6.685 5.106 1.00 97.12 97 ASN A CA 1
ATOM 775 C C . ASN A 1 97 ? -15.615 6.279 4.062 1.00 97.12 97 ASN A C 1
ATOM 777 O O . ASN A 1 97 ? -14.591 6.938 3.922 1.00 97.12 97 ASN A O 1
ATOM 781 N N . LEU A 1 98 ? -15.848 5.197 3.310 1.00 96.81 98 LEU A N 1
ATOM 782 C CA . LEU A 1 98 ? -14.870 4.677 2.345 1.00 96.81 98 LEU A CA 1
ATOM 783 C C . LEU A 1 98 ? -14.419 5.732 1.318 1.00 96.81 98 LEU A C 1
ATOM 785 O O . LEU A 1 98 ? -13.239 5.813 1.004 1.00 96.81 98 LEU A O 1
ATOM 789 N N . GLU A 1 99 ? -15.340 6.557 0.817 1.00 96.19 99 GLU A N 1
ATOM 790 C CA . GLU A 1 99 ? -15.017 7.602 -0.162 1.00 96.19 99 GLU A CA 1
ATOM 791 C C . GLU A 1 99 ? -14.100 8.694 0.413 1.00 96.19 99 GLU A C 1
ATOM 793 O O . GLU A 1 99 ? -13.238 9.200 -0.299 1.00 96.19 99 GLU A O 1
ATOM 798 N N . GLU A 1 100 ? -14.248 9.036 1.695 1.00 95.44 100 GLU A N 1
ATOM 799 C CA . GLU A 1 100 ? -13.346 9.958 2.396 1.00 95.44 100 GLU A CA 1
ATOM 800 C C . GLU A 1 100 ? -11.940 9.356 2.488 1.00 95.44 100 GLU A C 1
ATOM 802 O O . GLU A 1 100 ? -10.964 10.008 2.125 1.00 95.44 100 GLU A O 1
ATOM 807 N N . LEU A 1 101 ? -11.850 8.085 2.895 1.00 95.25 101 LEU A N 1
ATOM 808 C CA . LEU A 1 101 ? -10.578 7.373 3.036 1.00 95.25 101 LEU A CA 1
ATOM 809 C C . LEU A 1 101 ? -9.828 7.224 1.706 1.00 95.25 101 LEU A C 1
ATOM 811 O O . LEU A 1 101 ? -8.605 7.228 1.705 1.00 95.25 101 LEU A O 1
ATOM 815 N N . LEU A 1 102 ? -10.544 7.079 0.586 1.00 93.75 102 LEU A N 1
ATOM 816 C CA . LEU A 1 102 ? -9.947 6.962 -0.752 1.00 93.75 102 LEU A CA 1
ATOM 817 C C . LEU A 1 102 ? -9.528 8.311 -1.361 1.00 93.75 102 LEU A C 1
ATOM 819 O O . LEU A 1 102 ? -8.811 8.320 -2.361 1.00 93.75 102 LEU A O 1
ATOM 823 N N . LYS A 1 103 ? -10.016 9.433 -0.817 1.00 91.75 103 LYS A N 1
ATOM 824 C CA . LYS A 1 103 ? -9.702 10.793 -1.290 1.00 91.75 103 LYS A CA 1
ATOM 825 C C . LYS A 1 103 ? -8.590 11.477 -0.498 1.00 91.75 103 LYS A C 1
ATOM 827 O O . LYS A 1 103 ? -8.056 12.465 -0.997 1.00 91.75 103 LYS A O 1
ATOM 832 N N . PHE A 1 104 ? -8.324 11.010 0.721 1.00 85.38 104 PHE A N 1
ATOM 833 C CA . PHE A 1 104 ? -7.205 11.462 1.543 1.00 85.38 104 PHE A CA 1
ATOM 834 C C . PHE A 1 104 ? -5.869 11.070 0.900 1.00 85.38 104 PHE A C 1
ATOM 836 O O . PHE A 1 104 ? -4.984 11.951 0.826 1.00 85.38 104 PHE A O 1
#

Sequence (104 aa):
MNNTGIILTLAYPETIVMVAKEWYSPYMRYVGIGKKNYLRAGHAALVLIDKATGVLEYHDFGRYITSEPNGRVRGRETDFELHFPVKAHIKEGTIQNLEELLKF

Solvent-accessible surface area (backbone atoms only — not comparable to full-atom values): 6398 Å² total; per-residue (Å²): 135,84,88,59,64,46,77,48,82,45,75,40,69,81,36,74,40,70,56,66,92,53,90,61,46,76,53,37,38,80,77,71,47,51,46,90,62,34,27,72,76,31,48,59,38,38,34,41,28,37,65,90,77,15,47,61,45,45,36,37,69,42,75,56,105,55,65,86,92,47,63,46,76,47,26,48,93,84,32,75,87,47,59,66,93,66,66,56,48,68,56,99,89,38,67,74,48,53,71,59,67,75,68,109

Foldseek 3Di:
DDDFKDKDKDKFQQDKDFFAPDPCRCVCVVVVAADRTIGRRIFMKIWIAGQVWQATKIWGWDCDPDDPPDIDIDICVHDVVRHDPDGFDADPNDGPPVVVVVVD